Protein AF-A0A961QQL3-F1 (afdb_monomer_lite)

Structure (mmCIF, N/CA/C/O backbone):
data_AF-A0A961QQL3-F1
#
_entry.id   AF-A0A961QQL3-F1
#
loop_
_atom_site.group_PDB
_atom_site.id
_atom_site.type_symbol
_atom_site.label_atom_id
_atom_site.label_alt_id
_atom_site.label_comp_id
_atom_site.label_asym_id
_atom_site.label_entity_id
_atom_site.label_seq_id
_atom_site.pdbx_PDB_ins_code
_atom_site.Cartn_x
_atom_site.Cartn_y
_atom_site.Cartn_z
_atom_site.occupancy
_atom_site.B_iso_or_equiv
_atom_site.auth_seq_id
_atom_site.auth_comp_id
_atom_site.auth_asym_id
_atom_site.auth_atom_id
_atom_site.pdbx_PDB_model_num
ATOM 1 N N . ARG A 1 1 ? -22.870 -8.997 7.756 1.00 59.16 1 ARG A N 1
ATOM 2 C CA . ARG A 1 1 ? -21.864 -10.091 7.823 1.00 59.16 1 ARG A CA 1
ATOM 3 C C . ARG A 1 1 ? -21.378 -10.182 9.266 1.00 59.16 1 ARG A C 1
ATOM 5 O O . ARG A 1 1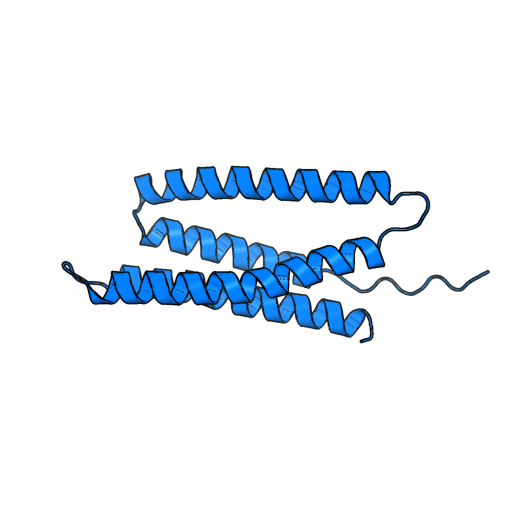 ? -21.271 -9.118 9.861 1.00 59.16 1 ARG A O 1
ATOM 12 N N . PRO A 1 2 ? -21.119 -11.378 9.823 1.00 73.50 2 PRO A N 1
ATOM 13 C CA . PRO A 1 2 ? -20.552 -11.495 11.169 1.00 73.50 2 PRO A CA 1
ATOM 14 C C . PRO A 1 2 ? -19.165 -10.829 11.230 1.00 73.50 2 PRO A C 1
ATOM 16 O O . PRO A 1 2 ? -18.442 -10.830 10.233 1.00 73.50 2 PRO A O 1
ATOM 19 N N . GLU A 1 3 ? -18.797 -10.251 12.375 1.00 69.56 3 GLU A N 1
ATOM 20 C CA . GLU A 1 3 ? -17.566 -9.455 12.554 1.00 69.56 3 GLU A CA 1
ATOM 21 C C . GLU A 1 3 ? -16.291 -10.239 12.219 1.00 69.56 3 GLU A C 1
ATOM 23 O O . GLU A 1 3 ? -15.406 -9.727 11.537 1.00 69.56 3 GLU A O 1
ATOM 28 N N . SER A 1 4 ? -16.235 -11.520 12.589 1.00 72.56 4 SER A N 1
ATOM 29 C CA . SER A 1 4 ? -15.134 -12.427 12.238 1.00 72.56 4 SER A CA 1
ATOM 30 C C . SER A 1 4 ? -14.940 -12.571 10.722 1.00 72.56 4 SER A C 1
ATOM 32 O O . SER A 1 4 ? -13.808 -12.625 10.238 1.00 72.56 4 SER A O 1
ATOM 34 N N . ALA A 1 5 ? -16.028 -12.552 9.944 1.00 77.19 5 ALA A N 1
ATOM 35 C CA . ALA A 1 5 ? -15.960 -12.578 8.485 1.00 77.19 5 ALA A CA 1
ATOM 36 C C . ALA A 1 5 ? -15.472 -11.243 7.896 1.00 77.19 5 ALA A C 1
ATOM 38 O O . ALA A 1 5 ? -14.854 -11.241 6.832 1.00 77.19 5 ALA A O 1
ATOM 39 N N . LEU A 1 6 ? -15.717 -10.114 8.571 1.00 77.56 6 LEU A N 1
ATOM 40 C CA . LEU A 1 6 ? -15.201 -8.805 8.156 1.00 77.56 6 LEU A CA 1
ATOM 41 C C . LEU A 1 6 ? -13.703 -8.664 8.454 1.00 77.56 6 LEU A C 1
ATOM 43 O O . LEU A 1 6 ? -12.975 -8.158 7.603 1.00 77.56 6 LEU A O 1
ATOM 47 N N . ILE A 1 7 ? -13.227 -9.187 9.589 1.00 76.19 7 ILE A N 1
ATOM 48 C CA . ILE A 1 7 ? -11.789 -9.276 9.901 1.00 76.19 7 ILE A CA 1
ATOM 49 C C . ILE A 1 7 ? -11.077 -10.156 8.864 1.00 76.19 7 ILE A C 1
ATOM 51 O O . ILE A 1 7 ? -10.058 -9.758 8.298 1.00 76.19 7 ILE A O 1
ATOM 55 N N . GLY A 1 8 ? -11.639 -11.331 8.556 1.00 79.81 8 GLY A N 1
ATOM 56 C CA . GLY A 1 8 ? -11.106 -12.216 7.518 1.00 79.81 8 GLY A CA 1
ATOM 57 C C . GLY A 1 8 ? -11.066 -11.551 6.139 1.00 79.81 8 GLY A C 1
ATOM 58 O O . GLY A 1 8 ? -10.073 -11.668 5.422 1.00 79.81 8 GLY A O 1
ATOM 59 N N . ALA A 1 9 ? -12.108 -10.792 5.788 1.00 83.12 9 ALA A N 1
ATOM 60 C CA . ALA A 1 9 ? -12.136 -10.020 4.552 1.00 83.12 9 ALA A CA 1
ATOM 61 C C . ALA A 1 9 ? -11.046 -8.940 4.528 1.00 83.12 9 ALA A C 1
ATOM 63 O O . ALA A 1 9 ? -10.304 -8.876 3.553 1.00 83.12 9 ALA A O 1
ATOM 64 N N . ALA A 1 10 ? -10.904 -8.136 5.588 1.00 81.75 10 ALA A N 1
ATOM 65 C CA . ALA A 1 10 ? -9.869 -7.103 5.678 1.00 81.75 10 ALA A CA 1
ATOM 66 C C . ALA A 1 10 ? -8.462 -7.696 5.502 1.00 81.75 10 ALA A C 1
ATOM 68 O O . ALA A 1 10 ? -7.658 -7.171 4.737 1.00 81.75 10 ALA A O 1
ATOM 69 N N . ARG A 1 11 ? -8.189 -8.861 6.104 1.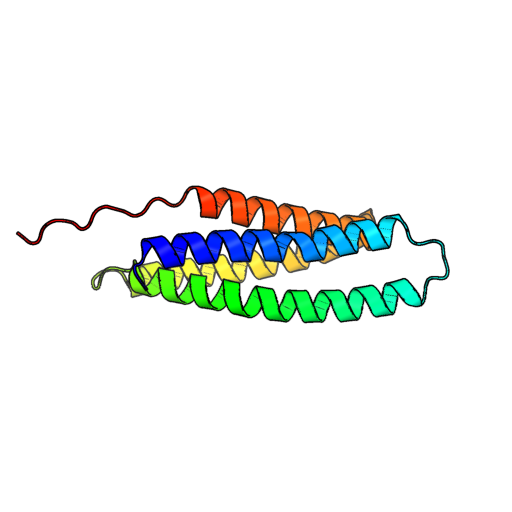00 81.25 11 ARG A N 1
ATOM 70 C CA . ARG A 1 11 ? -6.912 -9.567 5.920 1.00 81.25 11 ARG A CA 1
ATOM 71 C C . ARG A 1 11 ? -6.676 -9.984 4.468 1.00 81.25 11 ARG A C 1
ATOM 73 O O . ARG A 1 11 ? -5.580 -9.795 3.945 1.00 81.25 11 ARG A O 1
ATOM 80 N N . ASN A 1 12 ? -7.692 -10.544 3.815 1.00 86.75 12 ASN A N 1
ATOM 81 C CA . ASN A 1 12 ? -7.583 -10.984 2.425 1.00 86.75 12 ASN A CA 1
ATOM 82 C C . ASN A 1 12 ? -7.389 -9.795 1.472 1.00 86.75 12 ASN A C 1
ATOM 84 O O . ASN A 1 12 ? -6.564 -9.873 0.564 1.00 86.75 12 ASN A O 1
ATOM 88 N N . TRP A 1 13 ? -8.089 -8.681 1.705 1.00 88.88 13 TRP A N 1
ATOM 89 C CA . TRP A 1 13 ? -7.913 -7.448 0.935 1.00 88.88 13 TRP A CA 1
ATOM 90 C C . TRP A 1 13 ? -6.536 -6.821 1.149 1.00 88.88 13 TRP A C 1
ATOM 92 O O . TRP A 1 13 ? -5.926 -6.398 0.173 1.00 88.88 13 TRP A O 1
ATOM 102 N N . ALA A 1 14 ? -6.001 -6.828 2.372 1.00 85.69 14 ALA A N 1
ATOM 103 C CA . ALA A 1 14 ? -4.634 -6.385 2.639 1.00 85.69 14 ALA A CA 1
ATOM 104 C C . ALA A 1 14 ? -3.591 -7.260 1.916 1.00 85.69 14 ALA A C 1
ATOM 106 O O . ALA A 1 14 ? -2.638 -6.740 1.336 1.00 85.69 14 ALA A O 1
ATOM 107 N N . GLY A 1 15 ? -3.797 -8.582 1.890 1.00 87.62 15 GLY A N 1
ATOM 108 C CA . GLY A 1 15 ? -2.959 -9.509 1.124 1.00 87.62 15 GLY A CA 1
ATOM 109 C C . GLY A 1 15 ? -3.027 -9.264 -0.386 1.00 87.62 15 GLY A C 1
ATOM 110 O O . GLY A 1 15 ? -1.997 -9.236 -1.054 1.00 87.62 15 GLY A O 1
ATOM 111 N N . LEU A 1 16 ? -4.222 -9.014 -0.927 1.00 91.75 16 LEU A N 1
ATOM 112 C CA . LEU A 1 16 ? -4.398 -8.664 -2.338 1.00 91.75 16 LEU A CA 1
ATOM 113 C C . LEU A 1 16 ? -3.747 -7.312 -2.664 1.00 91.75 16 LEU A C 1
ATOM 115 O O . LEU A 1 16 ? -3.067 -7.183 -3.679 1.00 91.75 16 LEU A O 1
ATOM 119 N N . LEU A 1 17 ? -3.886 -6.326 -1.778 1.00 92.12 17 LEU A N 1
ATOM 120 C CA . LEU A 1 17 ? -3.281 -5.007 -1.928 1.00 92.12 17 LEU A CA 1
ATOM 121 C C . LEU A 1 17 ? -1.752 -5.076 -2.001 1.00 92.12 17 LEU A C 1
ATOM 123 O O . LEU A 1 17 ? -1.163 -4.324 -2.768 1.00 92.12 17 LEU A O 1
ATOM 127 N N . PHE A 1 18 ? -1.114 -5.989 -1.259 1.00 95.12 18 PHE A N 1
ATOM 128 C CA . PHE A 1 18 ? 0.333 -6.230 -1.321 1.00 95.12 18 PHE A CA 1
ATOM 129 C C . PHE A 1 18 ? 0.806 -6.685 -2.709 1.00 95.12 18 PHE A C 1
ATOM 131 O O . PHE A 1 18 ? 1.892 -6.297 -3.144 1.00 95.12 18 PHE A O 1
ATOM 138 N N . THR A 1 19 ? 0.003 -7.483 -3.419 1.00 95.75 19 THR A N 1
ATOM 139 C CA . THR A 1 19 ? 0.419 -8.061 -4.708 1.00 95.75 19 THR A CA 1
ATOM 140 C C . THR A 1 19 ? 0.714 -6.996 -5.760 1.00 95.75 19 THR A C 1
ATOM 142 O O . THR A 1 19 ? 1.591 -7.194 -6.595 1.00 95.75 19 THR A O 1
ATOM 145 N N . VAL A 1 20 ? 0.048 -5.840 -5.692 1.00 97.12 20 VAL A N 1
ATOM 146 C CA . VAL A 1 20 ? 0.197 -4.766 -6.678 1.00 97.12 20 VAL A CA 1
ATOM 147 C C . VAL A 1 20 ? 1.565 -4.072 -6.608 1.00 97.12 20 VAL A C 1
ATOM 149 O O . VAL A 1 20 ? 2.286 -4.135 -7.602 1.00 97.12 20 VAL A O 1
ATOM 152 N N . PRO A 1 21 ? 1.995 -3.448 -5.490 1.00 97.00 21 PRO A N 1
ATOM 153 C CA . PRO A 1 21 ? 3.324 -2.847 -5.406 1.00 97.00 21 PRO A CA 1
ATOM 154 C C . PRO A 1 21 ? 4.443 -3.886 -5.562 1.00 97.00 21 PRO A C 1
ATOM 156 O O . PRO A 1 21 ? 5.485 -3.558 -6.122 1.00 97.00 21 PRO A O 1
ATOM 159 N N . ALA A 1 22 ? 4.227 -5.141 -5.146 1.00 97.38 22 ALA A N 1
ATOM 160 C CA . ALA A 1 22 ? 5.184 -6.222 -5.384 1.00 97.38 22 ALA A CA 1
ATOM 161 C C . ALA A 1 22 ? 5.345 -6.526 -6.885 1.00 97.38 22 ALA A C 1
ATOM 163 O O . ALA A 1 22 ? 6.468 -6.581 -7.383 1.00 97.38 22 ALA A O 1
ATOM 164 N N . ALA A 1 23 ? 4.239 -6.659 -7.623 1.00 97.38 23 ALA A N 1
ATOM 165 C CA . ALA A 1 23 ? 4.266 -6.876 -9.068 1.00 97.38 23 ALA A CA 1
ATOM 166 C C . ALA A 1 23 ? 4.872 -5.682 -9.818 1.00 97.38 23 ALA A C 1
ATOM 168 O O . ALA A 1 23 ? 5.675 -5.880 -10.726 1.00 97.38 23 ALA A O 1
ATOM 169 N N . LEU A 1 24 ? 4.545 -4.449 -9.415 1.00 97.56 24 LEU A N 1
ATOM 170 C CA . LEU A 1 24 ? 5.133 -3.243 -10.002 1.00 97.56 24 LEU A CA 1
ATOM 171 C C . LEU A 1 24 ? 6.640 -3.144 -9.729 1.00 97.56 24 LEU A C 1
ATOM 173 O O . LEU A 1 24 ? 7.382 -2.748 -10.621 1.00 97.56 24 LEU A O 1
ATOM 177 N N . CYS A 1 25 ? 7.095 -3.539 -8.537 1.00 97.62 25 CYS A N 1
ATOM 178 C CA . CYS A 1 25 ? 8.518 -3.625 -8.204 1.00 97.62 25 CYS A CA 1
ATOM 179 C C . CYS A 1 25 ? 9.242 -4.646 -9.095 1.00 97.62 25 CYS A C 1
ATOM 181 O O . CYS A 1 25 ? 10.297 -4.359 -9.653 1.00 97.62 25 CYS A O 1
ATOM 183 N N . VAL A 1 26 ? 8.656 -5.830 -9.295 1.00 97.12 26 VAL A N 1
ATOM 184 C CA . VAL A 1 26 ? 9.220 -6.832 -10.212 1.00 97.12 26 VAL A CA 1
ATOM 185 C C . VAL A 1 26 ? 9.243 -6.304 -11.648 1.00 97.12 26 VAL A C 1
ATOM 187 O O . VAL A 1 26 ? 10.262 -6.421 -12.323 1.00 97.12 26 VAL A O 1
ATOM 190 N N . ALA A 1 27 ? 8.162 -5.669 -12.108 1.00 95.62 27 ALA A N 1
ATOM 191 C CA . ALA A 1 27 ? 8.104 -5.068 -13.437 1.00 95.62 27 ALA A CA 1
ATOM 192 C C . ALA A 1 27 ? 9.183 -3.991 -13.631 1.00 95.62 27 ALA A C 1
ATOM 194 O O . ALA A 1 27 ? 9.819 -3.960 -14.682 1.00 95.62 27 ALA A O 1
ATOM 195 N N . SER A 1 28 ? 9.437 -3.150 -12.622 1.00 95.31 28 SER A N 1
ATOM 196 C CA . SER A 1 28 ? 10.484 -2.128 -12.697 1.00 95.31 28 SER A CA 1
ATOM 197 C C . SER A 1 28 ? 11.895 -2.719 -12.670 1.00 95.31 28 SER A C 1
ATOM 199 O O . SER A 1 28 ? 12.774 -2.197 -13.345 1.00 95.31 28 SER A O 1
ATOM 201 N N . LEU A 1 29 ? 12.124 -3.820 -11.946 1.00 94.94 29 LEU A N 1
ATOM 202 C CA . LEU A 1 29 ? 13.412 -4.528 -11.934 1.00 94.94 29 LEU A CA 1
ATOM 203 C C . LEU A 1 29 ? 13.729 -5.225 -13.263 1.00 94.94 29 LEU A C 1
ATOM 205 O O . LEU A 1 29 ? 14.894 -5.335 -13.631 1.00 94.94 29 LEU A O 1
ATOM 209 N N . LEU A 1 30 ? 12.708 -5.704 -13.974 1.00 93.50 30 LEU A N 1
ATOM 210 C CA . LEU A 1 30 ? 12.856 -6.436 -15.237 1.00 93.50 30 LEU A CA 1
ATOM 211 C C . LEU A 1 30 ? 12.818 -5.530 -16.475 1.00 93.50 30 LEU A C 1
ATOM 213 O O . LEU A 1 30 ? 12.795 -6.028 -17.599 1.00 93.50 30 LEU A O 1
ATOM 217 N N . SER A 1 31 ? 12.777 -4.213 -16.286 1.00 90.81 31 SER A N 1
ATOM 218 C CA . SER A 1 31 ? 12.556 -3.255 -17.360 1.00 90.81 31 SER A CA 1
ATOM 219 C C . SER A 1 31 ? 13.863 -2.748 -17.984 1.00 90.81 31 SER A C 1
ATOM 221 O O . SER A 1 31 ? 14.548 -1.947 -17.348 1.00 90.81 31 SER A O 1
ATOM 223 N N . PRO A 1 32 ? 14.201 -3.123 -19.236 1.00 83.06 32 PRO A N 1
ATOM 224 C CA . PRO A 1 32 ? 15.319 -2.515 -19.955 1.00 83.06 32 PRO A CA 1
ATOM 225 C C . PRO A 1 32 ? 14.964 -1.096 -20.422 1.00 83.06 32 PRO A C 1
ATOM 227 O O . PRO A 1 32 ? 13.841 -0.848 -20.856 1.00 83.06 32 PRO A O 1
ATOM 230 N N . GLU A 1 33 ? 15.909 -0.158 -20.368 1.00 81.31 33 GLU A N 1
ATOM 231 C CA . GLU A 1 33 ? 15.679 1.193 -20.892 1.00 81.31 33 GLU A CA 1
ATOM 232 C C . GLU A 1 33 ? 15.853 1.257 -22.423 1.00 81.31 33 GLU A C 1
ATOM 234 O O . GLU A 1 33 ? 16.804 0.668 -22.945 1.00 81.31 33 GLU A O 1
ATOM 239 N N . PRO A 1 34 ? 14.999 2.009 -23.155 1.00 79.38 34 PRO A N 1
ATOM 240 C CA . PRO A 1 34 ? 13.777 2.699 -22.710 1.00 79.38 34 PRO A CA 1
ATOM 241 C C . PRO A 1 34 ? 12.536 1.778 -22.658 1.00 79.38 34 PRO A C 1
ATOM 243 O O . PRO A 1 34 ? 12.321 0.957 -23.548 1.00 79.38 34 PRO A O 1
ATOM 246 N N . ALA A 1 35 ? 11.655 1.980 -21.664 1.00 86.31 35 ALA A N 1
ATOM 247 C CA . ALA A 1 35 ? 10.482 1.122 -21.421 1.00 86.31 35 ALA A CA 1
ATOM 248 C C . ALA A 1 35 ? 9.130 1.868 -21.349 1.00 86.31 35 ALA A C 1
ATOM 250 O O . ALA A 1 35 ? 8.561 2.033 -20.268 1.00 86.31 35 ALA A O 1
ATOM 251 N N . PRO A 1 36 ? 8.529 2.253 -22.491 1.00 89.50 36 PRO A N 1
ATOM 252 C CA . PRO A 1 36 ? 7.184 2.843 -22.516 1.00 89.50 36 PRO A CA 1
ATOM 253 C C . PRO A 1 36 ? 6.102 1.935 -21.905 1.00 89.50 36 PRO A C 1
ATOM 255 O O . PRO A 1 36 ? 5.153 2.406 -21.277 1.00 89.50 36 PRO A O 1
ATOM 258 N N . TRP A 1 37 ? 6.261 0.616 -22.053 1.00 92.44 37 TRP A N 1
ATOM 259 C CA . TRP A 1 37 ? 5.353 -0.378 -21.478 1.00 92.44 37 TRP A CA 1
ATOM 260 C C . TRP A 1 37 ? 5.348 -0.340 -19.943 1.00 92.44 37 TRP A C 1
ATOM 262 O O . TRP A 1 37 ? 4.303 -0.585 -19.333 1.00 92.44 37 TRP A O 1
ATOM 272 N N . LEU A 1 38 ? 6.477 0.013 -19.311 1.00 94.44 38 LEU A N 1
ATOM 273 C CA . LEU A 1 38 ? 6.573 0.131 -17.859 1.00 94.44 38 LEU A CA 1
ATOM 274 C C . LEU A 1 38 ? 5.691 1.280 -17.371 1.00 94.44 38 LEU A C 1
ATOM 276 O O . LEU A 1 38 ? 4.943 1.101 -16.417 1.00 94.44 38 LEU A O 1
ATOM 280 N N . THR A 1 39 ? 5.696 2.429 -18.051 1.00 93.75 39 THR A N 1
ATOM 281 C CA . THR A 1 39 ? 4.831 3.566 -17.698 1.00 93.75 39 THR A CA 1
ATOM 282 C C . THR A 1 39 ? 3.354 3.181 -17.726 1.00 93.75 39 THR A C 1
ATOM 284 O O . THR A 1 39 ? 2.635 3.441 -16.762 1.00 93.75 39 THR A O 1
ATOM 287 N N . VAL A 1 40 ? 2.900 2.513 -18.792 1.00 95.44 40 VAL A N 1
ATOM 288 C CA . VAL A 1 40 ? 1.510 2.037 -18.898 1.00 95.44 40 VAL A CA 1
ATOM 289 C C . VAL A 1 40 ? 1.189 1.045 -17.776 1.00 95.44 40 VAL A C 1
ATOM 291 O O . VAL A 1 40 ? 0.135 1.141 -17.147 1.00 95.44 40 VAL A O 1
ATOM 294 N N . THR A 1 41 ? 2.123 0.141 -17.475 1.00 96.06 41 THR A N 1
ATOM 295 C CA . THR A 1 41 ? 1.990 -0.850 -16.398 1.00 96.06 41 THR A CA 1
ATOM 296 C C . THR A 1 41 ? 1.876 -0.187 -15.026 1.00 96.06 41 THR A C 1
ATOM 298 O O . THR A 1 41 ? 1.006 -0.559 -14.242 1.00 96.06 41 THR A O 1
ATOM 301 N N . LEU A 1 42 ? 2.697 0.829 -14.742 1.00 96.31 42 LEU A N 1
ATOM 302 C CA . LEU A 1 42 ? 2.647 1.592 -13.494 1.00 96.31 42 LEU A CA 1
ATOM 303 C C . LEU A 1 42 ? 1.310 2.313 -13.341 1.00 96.31 42 LEU A C 1
ATOM 305 O O . LEU A 1 42 ? 0.687 2.209 -12.291 1.00 96.31 42 LEU A O 1
ATOM 309 N N . VAL A 1 43 ? 0.838 3.004 -14.382 1.00 97.25 43 VAL A N 1
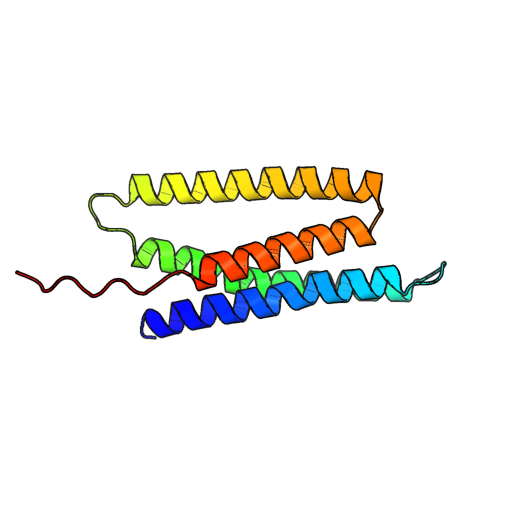ATOM 310 C CA . VAL A 1 43 ? -0.448 3.716 -14.337 1.00 97.25 43 VAL A CA 1
ATOM 311 C C . VAL A 1 43 ? -1.596 2.741 -14.083 1.00 97.25 43 VAL A C 1
ATOM 313 O O . VAL A 1 43 ? -2.382 2.950 -13.158 1.00 97.25 43 VAL A O 1
ATOM 316 N N . ALA A 1 44 ? -1.673 1.650 -14.848 1.00 97.62 44 ALA A N 1
ATOM 317 C CA . ALA A 1 44 ? -2.706 0.634 -14.664 1.00 97.62 44 ALA A CA 1
ATOM 318 C C . ALA A 1 44 ? -2.636 -0.001 -13.265 1.00 97.62 44 ALA A C 1
ATOM 320 O O . ALA A 1 44 ? -3.653 -0.122 -12.582 1.00 97.62 44 ALA A O 1
ATOM 321 N N . GLY A 1 45 ? -1.433 -0.345 -12.802 1.00 97.25 45 GLY A N 1
ATOM 322 C CA . GLY A 1 45 ? -1.217 -0.901 -11.472 1.00 97.25 45 GLY A CA 1
ATOM 323 C C . GLY A 1 45 ? -1.616 0.062 -10.358 1.00 97.25 45 GLY A C 1
ATOM 324 O O . GLY A 1 45 ? -2.267 -0.357 -9.409 1.00 97.25 45 GLY A O 1
ATOM 325 N N . LEU A 1 46 ? -1.313 1.356 -10.474 1.00 96.56 46 LEU A N 1
ATOM 326 C CA . LEU A 1 46 ? -1.707 2.360 -9.481 1.00 96.56 46 LEU A CA 1
ATOM 327 C C . LEU A 1 46 ? -3.226 2.576 -9.435 1.00 96.56 46 LEU A C 1
ATOM 329 O O . LEU A 1 46 ? -3.775 2.766 -8.349 1.00 96.56 46 LEU A O 1
ATOM 333 N N . LEU A 1 47 ? -3.926 2.484 -10.570 1.00 97.88 47 LEU A N 1
ATOM 334 C CA . LEU A 1 47 ? -5.394 2.512 -10.598 1.00 97.88 47 LEU A CA 1
ATOM 335 C C . LEU A 1 47 ? -5.990 1.300 -9.871 1.00 97.88 47 LEU A C 1
ATOM 337 O O . LEU A 1 47 ? -6.883 1.455 -9.036 1.00 97.88 47 LEU A O 1
ATOM 341 N N . VAL A 1 48 ? -5.456 0.102 -10.131 1.00 97.38 48 VAL A N 1
ATOM 342 C CA . VAL A 1 48 ? -5.856 -1.124 -9.422 1.00 97.38 48 VAL A CA 1
ATOM 343 C C . VAL A 1 48 ? -5.547 -1.004 -7.930 1.00 97.38 48 VAL A C 1
ATOM 345 O O . VAL A 1 48 ? -6.415 -1.277 -7.103 1.00 97.38 48 VAL A O 1
ATOM 348 N N . PHE A 1 49 ? -4.351 -0.534 -7.571 1.00 95.81 49 PHE A N 1
ATOM 349 C CA . PHE A 1 49 ? -3.966 -0.274 -6.186 1.00 95.81 49 PHE A CA 1
ATOM 350 C C . PHE A 1 49 ? -4.965 0.659 -5.500 1.00 95.81 49 PHE A C 1
ATOM 352 O O . PHE A 1 49 ? -5.422 0.350 -4.404 1.00 95.81 49 PHE A O 1
ATOM 359 N N . GLY A 1 50 ? -5.354 1.758 -6.152 1.00 95.12 50 GLY A N 1
ATOM 360 C CA . GLY A 1 50 ? -6.341 2.702 -5.631 1.00 95.12 50 GLY A CA 1
ATOM 361 C C . GLY A 1 50 ? -7.693 2.048 -5.338 1.00 95.12 50 GLY A C 1
ATOM 362 O O . GLY A 1 50 ? -8.251 2.252 -4.259 1.00 95.12 50 GLY A O 1
ATOM 363 N N . ALA A 1 51 ? -8.192 1.205 -6.247 1.00 95.00 51 ALA A N 1
ATOM 364 C CA . ALA A 1 51 ? -9.446 0.477 -6.054 1.00 95.00 51 ALA A CA 1
ATOM 365 C C . ALA A 1 51 ? -9.372 -0.509 -4.873 1.00 95.00 51 ALA A C 1
ATOM 367 O O . ALA A 1 51 ? -10.251 -0.515 -4.009 1.00 95.00 51 ALA A O 1
ATOM 368 N N . LEU A 1 52 ? -8.302 -1.305 -4.794 1.00 94.12 52 LEU A N 1
ATOM 369 C CA . LEU A 1 52 ? -8.080 -2.245 -3.690 1.00 94.12 52 LEU A CA 1
ATOM 370 C C . LEU A 1 52 ? -7.919 -1.520 -2.347 1.00 94.12 52 LEU A C 1
ATOM 372 O O . LEU A 1 52 ? -8.489 -1.930 -1.333 1.00 94.12 52 LEU A O 1
ATOM 376 N N . PHE A 1 53 ? -7.164 -0.421 -2.343 1.00 92.12 53 PHE A N 1
ATOM 377 C CA . PHE A 1 53 ? -6.913 0.395 -1.162 1.00 92.12 53 PHE A CA 1
ATOM 378 C C . PHE A 1 53 ? -8.204 1.016 -0.629 1.00 92.12 53 PHE A C 1
ATOM 380 O O . PHE A 1 53 ? -8.420 1.009 0.582 1.00 92.12 53 PHE A O 1
ATOM 387 N N . ALA A 1 54 ? -9.089 1.495 -1.509 1.00 92.06 54 ALA A N 1
ATOM 388 C CA . ALA A 1 54 ? -10.377 2.059 -1.113 1.00 92.06 54 ALA A CA 1
ATOM 389 C C . ALA A 1 54 ? -11.232 1.041 -0.341 1.00 92.06 54 ALA A C 1
ATOM 391 O O . ALA A 1 54 ? -11.760 1.361 0.726 1.00 92.06 54 ALA A O 1
ATOM 392 N N . VAL A 1 55 ? -11.304 -0.204 -0.827 1.00 91.00 55 VAL A N 1
ATOM 393 C CA . VAL A 1 55 ? -12.035 -1.285 -0.146 1.00 91.00 55 VAL A CA 1
ATOM 394 C C . VAL A 1 55 ? -11.400 -1.608 1.209 1.00 91.00 55 VAL A C 1
ATOM 396 O O . VAL A 1 55 ? -12.101 -1.655 2.221 1.00 91.00 55 VAL A O 1
ATOM 399 N N . ASN A 1 56 ? -10.075 -1.784 1.257 1.00 89.50 56 ASN A N 1
ATOM 400 C CA . ASN A 1 56 ? -9.372 -2.098 2.503 1.00 89.50 56 ASN A CA 1
ATOM 401 C C . ASN A 1 56 ? -9.494 -0.970 3.547 1.00 89.50 56 ASN A C 1
ATOM 403 O O . ASN A 1 56 ? -9.722 -1.234 4.727 1.00 89.50 56 ASN A O 1
ATOM 407 N N . SER A 1 57 ? -9.394 0.290 3.117 1.00 86.75 57 SER A N 1
ATOM 408 C CA . SER A 1 57 ? -9.532 1.456 3.994 1.00 86.75 57 SER A CA 1
ATOM 409 C C . SER A 1 57 ? -10.940 1.559 4.578 1.00 86.75 57 SER A C 1
ATOM 411 O O . SER A 1 57 ? -11.074 1.803 5.776 1.00 86.75 57 SER A O 1
ATOM 413 N N . ALA A 1 58 ? -11.982 1.335 3.769 1.00 88.06 58 ALA A N 1
ATOM 414 C CA . ALA A 1 58 ? -13.366 1.383 4.237 1.00 88.06 58 ALA A CA 1
ATOM 415 C C . ALA A 1 58 ? -13.652 0.305 5.297 1.00 88.06 58 ALA A C 1
ATOM 417 O O . ALA A 1 58 ? -14.303 0.583 6.305 1.00 88.06 58 ALA A O 1
ATOM 418 N N . LEU A 1 59 ? -13.110 -0.906 5.111 1.00 85.19 59 LEU A N 1
ATOM 419 C CA . LEU A 1 59 ? -13.218 -1.989 6.093 1.00 85.19 59 LEU A CA 1
ATOM 420 C C . LEU A 1 59 ? -12.541 -1.631 7.421 1.00 85.19 59 LEU A C 1
ATOM 422 O O . LEU A 1 59 ? -13.136 -1.842 8.475 1.00 85.19 59 LEU A O 1
ATOM 426 N N . HIS A 1 60 ? -11.333 -1.062 7.388 1.00 81.44 60 HIS A N 1
ATOM 427 C CA . HIS A 1 60 ? -10.635 -0.640 8.606 1.00 81.44 60 HIS A CA 1
ATOM 428 C C . HIS A 1 60 ? -11.412 0.431 9.376 1.00 81.44 60 HIS A C 1
ATOM 430 O O . HIS A 1 60 ? -11.590 0.298 10.585 1.00 81.44 60 HIS A O 1
ATOM 436 N N . SER A 1 61 ? -11.910 1.465 8.692 1.00 82.19 61 SER A N 1
ATOM 437 C CA . SER A 1 61 ? -12.705 2.517 9.336 1.00 82.19 61 SER A CA 1
ATOM 438 C C . SER A 1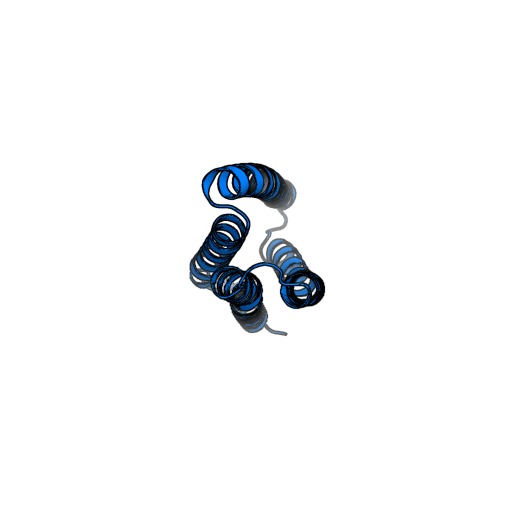 61 ? -13.991 1.964 9.960 1.00 82.19 61 SER A C 1
ATOM 440 O O . SER A 1 61 ? -14.339 2.348 11.074 1.00 82.19 61 SER A O 1
ATOM 442 N N . TYR A 1 62 ? -14.662 1.021 9.287 1.00 83.81 62 TYR A N 1
ATOM 443 C CA . TYR A 1 62 ? -15.835 0.339 9.840 1.00 83.81 62 TYR A CA 1
ATOM 444 C C . TYR A 1 62 ? -15.495 -0.466 11.102 1.00 83.81 62 TYR A C 1
ATOM 446 O O . TYR A 1 62 ? -16.189 -0.353 12.110 1.00 83.81 62 TYR A O 1
ATOM 454 N N . LEU A 1 63 ? -14.420 -1.262 11.067 1.00 77.06 63 LEU A N 1
ATOM 455 C CA . LEU A 1 63 ? -14.023 -2.119 12.189 1.00 77.06 63 LEU A CA 1
ATOM 456 C C . LEU A 1 63 ? -13.671 -1.312 13.444 1.00 77.06 63 LEU A C 1
ATOM 458 O O . LEU A 1 63 ? -13.986 -1.741 14.547 1.00 77.06 63 LEU A O 1
ATOM 462 N N . ILE A 1 64 ? -13.074 -0.130 13.295 1.00 75.94 64 ILE A N 1
ATOM 463 C CA . ILE A 1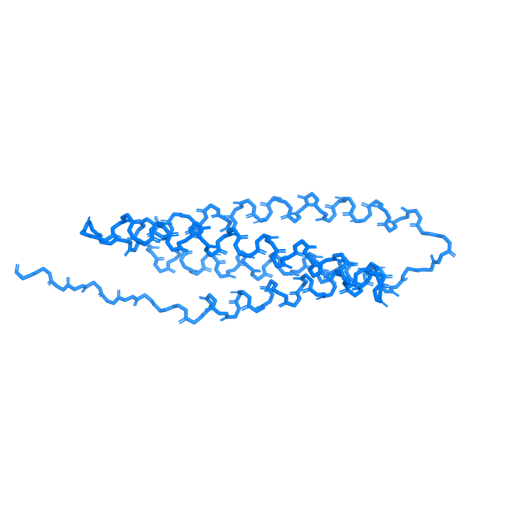 64 ? -12.756 0.743 14.435 1.00 75.94 64 ILE A CA 1
ATOM 464 C C . ILE A 1 64 ? -14.025 1.203 15.148 1.00 75.94 64 ILE A C 1
ATOM 466 O O . ILE A 1 64 ? -14.093 1.120 16.370 1.00 75.94 64 ILE A O 1
ATOM 470 N N . LEU A 1 65 ? -15.039 1.632 14.392 1.00 76.00 65 LEU A N 1
ATOM 471 C CA . LEU A 1 65 ? -16.324 2.028 14.969 1.00 76.00 65 LEU A CA 1
ATOM 472 C C . LEU A 1 65 ? -17.041 0.838 15.616 1.00 76.00 65 LEU A C 1
ATOM 474 O O . LEU A 1 65 ? -17.603 0.981 16.698 1.00 76.00 65 LEU A O 1
ATOM 478 N N . ALA A 1 66 ? -16.981 -0.339 14.988 1.00 74.31 66 ALA A N 1
ATOM 479 C CA . ALA A 1 66 ? -17.575 -1.558 15.530 1.00 74.31 66 ALA A CA 1
ATOM 480 C C . ALA A 1 66 ? -16.909 -2.021 16.843 1.00 74.31 66 ALA A C 1
ATOM 482 O O . ALA A 1 66 ? -17.593 -2.557 17.710 1.00 74.31 66 ALA A O 1
ATOM 483 N N . PHE A 1 67 ? -15.599 -1.800 17.016 1.00 68.94 67 PHE A N 1
ATOM 484 C CA . PHE A 1 67 ? -14.864 -2.208 18.223 1.00 68.94 67 PHE A CA 1
ATOM 485 C C . PHE A 1 67 ? -14.771 -1.135 19.315 1.00 68.94 67 PHE A C 1
ATOM 487 O O . PHE A 1 67 ? -14.430 -1.458 20.456 1.00 68.94 67 PHE A O 1
ATOM 494 N N . SER A 1 68 ? -15.072 0.125 19.005 1.00 71.00 68 SER A N 1
ATOM 495 C CA . SER A 1 68 ? -15.069 1.203 19.997 1.00 71.00 68 SER A CA 1
ATOM 496 C C . SER A 1 68 ? -16.248 1.081 20.975 1.00 71.00 68 SER A C 1
ATOM 498 O O . SER A 1 68 ? -17.396 0.918 20.567 1.00 71.00 68 SER A O 1
ATOM 500 N N . ARG A 1 69 ? -15.977 1.169 22.287 1.00 63.06 69 ARG A N 1
ATOM 501 C CA . ARG A 1 69 ? -17.021 1.194 23.336 1.00 63.06 69 ARG A CA 1
ATOM 502 C C . ARG A 1 69 ? -17.490 2.627 23.577 1.00 63.06 69 ARG A C 1
ATOM 504 O O . ARG A 1 69 ? -16.666 3.539 23.577 1.00 63.06 69 ARG A O 1
ATOM 511 N N . SER A 1 70 ? -18.782 2.812 23.853 1.00 60.69 70 SER A N 1
ATOM 512 C CA . SER A 1 70 ? -19.454 4.122 23.972 1.00 60.69 70 SER A CA 1
ATOM 513 C C . SER A 1 70 ? -18.744 5.143 24.876 1.00 60.69 70 SER A C 1
ATOM 515 O O . SER A 1 70 ? -18.754 6.329 24.568 1.00 60.69 70 SER A O 1
ATOM 517 N N . GLU A 1 71 ? -18.070 4.703 25.941 1.00 65.00 71 GLU A N 1
ATOM 518 C CA . GLU A 1 71 ? -17.361 5.580 26.891 1.00 65.00 71 GLU A CA 1
ATOM 519 C C . GLU A 1 71 ? -15.958 6.028 26.439 1.00 65.00 71 GLU A C 1
ATOM 521 O O . GLU A 1 71 ? -15.387 6.930 27.048 1.00 65.00 71 GLU A O 1
ATOM 526 N N . ARG A 1 72 ? -15.380 5.434 25.382 1.00 68.44 72 ARG A N 1
ATOM 527 C CA . ARG A 1 72 ? -14.014 5.738 24.892 1.00 68.44 72 ARG A CA 1
ATOM 528 C C . ARG A 1 72 ? -13.913 6.099 23.408 1.00 68.44 72 ARG A C 1
ATOM 530 O O . ARG A 1 72 ? -12.812 6.339 22.919 1.00 68.44 72 ARG A O 1
ATOM 537 N N . VAL A 1 73 ? -15.044 6.242 22.715 1.00 72.81 73 VAL A N 1
ATOM 538 C CA . VAL A 1 73 ? -15.095 6.494 21.262 1.00 72.81 73 VAL A CA 1
ATOM 539 C C . VAL A 1 73 ? -14.224 7.678 20.826 1.00 72.81 73 VAL A C 1
ATOM 541 O O . VAL A 1 73 ? -13.484 7.569 19.854 1.00 72.81 73 VAL A O 1
ATOM 544 N N . THR A 1 74 ? -14.263 8.808 21.537 1.00 80.31 74 THR A N 1
ATOM 545 C CA . THR A 1 74 ? -13.493 10.010 21.163 1.00 80.31 74 THR A CA 1
ATOM 546 C C . THR A 1 74 ? -11.982 9.787 21.229 1.00 80.31 74 THR A C 1
ATOM 548 O O . THR A 1 74 ? -11.250 10.259 20.358 1.00 80.31 74 THR A O 1
ATOM 551 N N . MET A 1 75 ? -11.513 9.035 22.226 1.00 82.25 75 MET A N 1
ATOM 552 C CA . MET A 1 75 ? -10.101 8.699 22.396 1.00 82.25 75 MET A CA 1
ATOM 553 C C . MET A 1 75 ? -9.641 7.687 21.339 1.00 82.25 75 MET A C 1
ATOM 555 O O . MET A 1 75 ? -8.609 7.901 20.702 1.00 82.25 75 MET A O 1
ATOM 559 N N . ASP A 1 76 ? -10.428 6.636 21.100 1.00 81.38 76 ASP A N 1
ATOM 560 C CA . ASP A 1 76 ? -10.118 5.585 20.122 1.00 81.38 76 ASP A CA 1
ATOM 561 C C . ASP A 1 76 ? -10.050 6.151 18.692 1.00 81.38 76 ASP A C 1
ATOM 563 O O . ASP A 1 76 ? -9.117 5.870 17.933 1.00 81.38 76 ASP A O 1
ATOM 567 N N . VAL A 1 77 ? -10.994 7.030 18.340 1.00 80.44 77 VAL A N 1
ATOM 568 C CA . VAL A 1 77 ? -11.006 7.743 17.055 1.00 80.44 77 VAL A CA 1
ATOM 569 C C . VAL A 1 77 ? -9.812 8.696 16.943 1.00 80.44 77 VAL A C 1
ATOM 571 O O . VAL A 1 77 ? -9.164 8.745 15.895 1.00 80.44 77 VAL A O 1
ATOM 574 N N . GLY A 1 78 ? -9.469 9.414 18.018 1.00 86.44 78 GLY A N 1
ATOM 575 C CA . GLY A 1 78 ? -8.290 10.283 18.061 1.00 86.44 78 GLY A CA 1
ATOM 576 C C . GLY A 1 78 ? -6.989 9.526 17.778 1.00 86.44 78 GLY A C 1
ATOM 577 O O . GLY A 1 78 ? -6.209 9.939 16.915 1.00 86.44 78 GLY A O 1
ATOM 578 N N . PHE A 1 79 ? -6.777 8.379 18.432 1.00 86.62 79 PHE A N 1
ATOM 579 C CA . PHE A 1 79 ? -5.620 7.516 18.172 1.00 86.62 79 PHE A CA 1
ATOM 580 C C . PHE A 1 79 ? -5.580 7.002 16.733 1.00 86.62 79 PHE A C 1
ATOM 582 O O . PHE A 1 79 ? -4.512 7.007 16.117 1.00 86.62 79 PHE A O 1
ATOM 589 N N . TYR A 1 80 ? -6.725 6.620 16.164 1.00 85.75 80 TYR A N 1
ATOM 590 C CA . TYR A 1 80 ? -6.794 6.197 14.767 1.00 85.75 80 TYR A CA 1
ATOM 591 C C . TYR A 1 80 ? -6.360 7.299 13.793 1.00 85.75 80 TYR A C 1
ATOM 593 O O . TYR A 1 80 ? -5.543 7.044 12.905 1.00 85.75 80 TYR A O 1
ATOM 601 N N . TYR A 1 81 ? -6.861 8.526 13.954 1.00 88.56 81 TYR A N 1
ATOM 602 C CA . TYR A 1 81 ? -6.479 9.635 13.077 1.00 88.56 81 TYR A CA 1
ATOM 603 C C . TYR A 1 81 ? -5.002 10.010 13.229 1.00 88.56 81 TYR A C 1
ATOM 605 O O . TYR A 1 81 ? -4.338 10.241 12.217 1.00 88.56 81 TYR A O 1
ATOM 613 N N . MET A 1 82 ? -4.460 10.007 14.454 1.00 94.06 82 MET A N 1
ATOM 614 C CA . MET A 1 82 ? -3.025 10.218 14.685 1.00 94.06 82 MET A CA 1
ATOM 615 C C . MET A 1 82 ? -2.181 9.141 13.993 1.00 94.06 82 MET A C 1
ATOM 617 O O . MET A 1 82 ? -1.218 9.466 13.298 1.00 94.06 82 MET A O 1
ATOM 621 N N . ALA A 1 83 ? -2.572 7.869 14.108 1.00 90.75 83 ALA A N 1
ATOM 622 C CA . ALA A 1 83 ? -1.902 6.768 13.422 1.00 90.75 83 ALA A CA 1
ATOM 623 C C . ALA A 1 83 ? -1.999 6.893 11.889 1.00 90.75 83 ALA A C 1
ATOM 625 O O . ALA A 1 83 ? -1.015 6.657 11.188 1.00 90.75 83 ALA A O 1
ATOM 626 N N . ASN A 1 84 ? -3.151 7.313 11.353 1.00 90.19 84 ASN A N 1
ATOM 627 C CA . ASN A 1 84 ? -3.340 7.537 9.917 1.00 90.19 84 ASN A CA 1
ATOM 628 C C . ASN A 1 84 ? -2.444 8.668 9.389 1.00 90.19 84 ASN A C 1
ATOM 630 O O . ASN A 1 84 ? -1.758 8.495 8.379 1.00 90.19 84 ASN A O 1
ATOM 634 N N . ALA A 1 85 ? -2.416 9.804 10.089 1.00 94.31 85 ALA A N 1
ATOM 635 C CA . ALA A 1 85 ? -1.568 10.938 9.745 1.00 94.31 85 ALA A CA 1
ATOM 636 C C . ALA A 1 85 ? -0.079 10.568 9.822 1.00 94.31 85 ALA A C 1
ATOM 638 O O . ALA A 1 85 ? 0.674 10.851 8.889 1.00 94.31 85 ALA A O 1
ATOM 639 N N . GLY A 1 86 ? 0.327 9.861 10.882 1.00 96.38 86 GLY A N 1
ATOM 640 C CA . GLY A 1 86 ? 1.688 9.351 11.040 1.00 96.38 86 GLY A CA 1
ATOM 641 C C . GLY A 1 86 ? 2.092 8.411 9.904 1.00 96.38 86 GLY A C 1
ATOM 642 O O . GLY A 1 86 ? 3.150 8.588 9.305 1.00 96.38 86 GLY A O 1
ATOM 643 N N . GLY A 1 87 ? 1.221 7.468 9.534 1.00 94.12 87 GLY A N 1
ATOM 644 C CA . GLY A 1 87 ? 1.452 6.563 8.408 1.00 94.12 87 GLY A CA 1
ATOM 645 C C . GLY A 1 87 ? 1.621 7.295 7.075 1.00 94.12 87 GLY A C 1
ATOM 646 O O . GLY A 1 87 ? 2.537 6.979 6.317 1.00 94.12 87 GLY A O 1
ATOM 647 N N . ARG A 1 88 ? 0.794 8.315 6.802 1.00 95.38 88 ARG A N 1
ATOM 648 C CA . ARG A 1 88 ? 0.911 9.150 5.592 1.00 95.38 88 ARG A CA 1
ATOM 649 C C . ARG A 1 88 ? 2.221 9.930 5.553 1.00 95.38 88 ARG A C 1
ATOM 651 O O . ARG A 1 88 ? 2.862 9.976 4.503 1.00 95.38 88 ARG A O 1
ATOM 658 N N . LEU A 1 89 ? 2.628 10.513 6.679 1.00 97.31 89 LEU A N 1
ATOM 659 C CA . LEU A 1 89 ? 3.885 11.251 6.784 1.00 97.31 89 LEU A CA 1
ATOM 660 C C . LEU A 1 89 ? 5.085 10.329 6.546 1.00 97.31 89 LEU A C 1
ATOM 662 O O . LEU A 1 89 ? 5.902 10.601 5.668 1.00 97.31 89 LEU A O 1
ATOM 666 N N . ILE A 1 90 ? 5.157 9.214 7.280 1.00 97.12 90 ILE A N 1
ATOM 667 C CA . ILE A 1 90 ? 6.243 8.233 7.162 1.00 97.12 90 ILE A CA 1
ATOM 668 C C . ILE A 1 90 ? 6.299 7.667 5.742 1.00 97.12 90 ILE A C 1
ATOM 670 O O . ILE A 1 90 ? 7.371 7.637 5.148 1.00 97.12 90 ILE A O 1
ATOM 674 N N . GLY A 1 91 ? 5.159 7.272 5.169 1.00 95.81 91 GLY A N 1
ATOM 675 C CA . GLY A 1 91 ? 5.100 6.732 3.811 1.00 95.81 91 GLY A CA 1
ATOM 676 C C . GLY A 1 91 ? 5.569 7.733 2.755 1.00 95.81 91 GLY A C 1
ATOM 677 O O . GLY A 1 91 ? 6.356 7.377 1.881 1.00 95.81 91 GLY A O 1
ATOM 678 N N . THR A 1 92 ? 5.157 9.000 2.864 1.00 96.38 92 THR A N 1
ATOM 679 C CA . THR A 1 92 ? 5.583 10.059 1.933 1.00 96.38 92 THR A CA 1
ATOM 680 C C . THR A 1 92 ? 7.092 10.287 2.019 1.00 96.38 92 THR A C 1
ATOM 682 O O . THR A 1 92 ? 7.777 10.251 0.997 1.00 96.38 92 THR A O 1
ATOM 685 N N . LEU A 1 93 ? 7.633 10.439 3.231 1.00 97.69 93 LEU A N 1
ATOM 686 C CA . LEU A 1 93 ? 9.067 10.647 3.444 1.00 97.69 93 LEU A CA 1
ATOM 687 C C . LEU A 1 93 ? 9.898 9.448 2.975 1.00 97.69 93 LEU A C 1
ATOM 689 O O . LEU A 1 93 ? 10.864 9.623 2.232 1.00 97.69 93 LEU A O 1
ATOM 693 N N . LEU A 1 94 ? 9.506 8.228 3.359 1.00 97.38 94 LEU A N 1
ATOM 694 C CA . LEU A 1 94 ? 10.205 7.010 2.953 1.00 97.38 94 LEU A CA 1
ATOM 695 C C . LEU A 1 94 ? 10.150 6.804 1.442 1.00 97.38 94 LEU A C 1
ATOM 697 O O . LEU A 1 94 ? 11.154 6.390 0.872 1.00 97.38 94 LEU A O 1
ATOM 701 N N . SER A 1 95 ? 9.034 7.120 0.778 1.00 96.31 95 SER A N 1
ATOM 702 C CA . SER A 1 95 ? 8.941 7.003 -0.682 1.00 96.31 95 SER A CA 1
ATOM 703 C C . SER A 1 95 ? 9.952 7.906 -1.393 1.00 96.31 95 SER A C 1
ATOM 705 O O . SER A 1 95 ? 10.666 7.442 -2.278 1.00 96.31 95 SER A O 1
ATOM 707 N N . GLY A 1 96 ? 10.090 9.161 -0.949 1.00 97.06 96 GLY A N 1
ATOM 708 C CA . GLY A 1 96 ? 11.066 10.098 -1.503 1.00 97.06 96 GLY A CA 1
ATOM 709 C C . GLY A 1 96 ? 12.508 9.683 -1.207 1.00 97.06 96 GLY A C 1
ATOM 710 O O . GLY A 1 96 ? 13.354 9.725 -2.098 1.00 97.06 96 GLY A O 1
ATOM 711 N N . LEU A 1 97 ? 12.785 9.239 0.022 1.00 98.19 97 LEU A N 1
ATOM 712 C CA . LEU A 1 97 ? 14.116 8.789 0.433 1.00 98.19 97 LEU A CA 1
ATOM 713 C C . LEU A 1 97 ? 14.561 7.542 -0.343 1.00 98.19 97 LEU A C 1
ATOM 715 O O . LEU A 1 97 ? 15.657 7.502 -0.892 1.00 98.19 97 LEU A O 1
ATOM 719 N N . THR A 1 98 ? 13.704 6.526 -0.418 1.00 98.19 98 THR A N 1
ATOM 720 C CA . THR A 1 98 ? 14.020 5.261 -1.100 1.00 98.19 98 THR A CA 1
ATOM 721 C C . THR A 1 98 ? 14.105 5.423 -2.612 1.00 98.19 98 THR A C 1
ATOM 723 O O . THR A 1 98 ? 14.955 4.786 -3.231 1.00 98.19 98 THR A O 1
ATOM 726 N N . TYR A 1 99 ? 13.315 6.326 -3.199 1.00 97.62 99 TYR A N 1
ATOM 727 C CA . TYR A 1 99 ? 13.463 6.691 -4.605 1.00 97.62 99 TYR A CA 1
ATOM 728 C C . TYR A 1 99 ? 14.814 7.358 -4.885 1.00 97.62 99 TYR A C 1
ATOM 730 O O . TYR A 1 99 ? 15.470 7.021 -5.865 1.00 97.62 99 TYR A O 1
ATOM 738 N N . GLN A 1 100 ? 15.272 8.262 -4.015 1.00 98.06 100 GLN A N 1
ATOM 739 C CA . GLN A 1 100 ? 16.585 8.896 -4.180 1.00 98.06 100 GLN A CA 1
ATOM 740 C C . GLN A 1 100 ? 17.748 7.905 -4.044 1.00 98.06 100 GLN A C 1
ATOM 742 O O . GLN A 1 100 ? 18.740 8.037 -4.752 1.00 98.06 100 GLN A O 1
ATOM 747 N N . ILE A 1 101 ? 17.632 6.914 -3.155 1.00 97.69 101 ILE A N 1
ATOM 748 C CA . ILE A 1 101 ? 18.703 5.939 -2.894 1.00 97.69 101 ILE A CA 1
ATOM 749 C C . ILE A 1 101 ? 18.753 4.832 -3.957 1.00 97.69 101 ILE A C 1
ATOM 751 O O . ILE A 1 101 ? 19.837 4.438 -4.376 1.00 97.69 101 ILE A O 1
ATOM 755 N N . GLY A 1 102 ? 17.601 4.293 -4.365 1.00 94.19 102 GLY A N 1
ATOM 756 C CA . GLY A 1 102 ? 17.529 3.082 -5.195 1.00 94.19 102 GLY A CA 1
ATOM 757 C C . GLY A 1 102 ? 16.480 3.135 -6.300 1.00 94.19 102 GLY A C 1
ATOM 758 O O . GLY A 1 102 ? 16.071 2.091 -6.814 1.00 94.19 102 GLY A O 1
ATOM 759 N N . GLY A 1 103 ? 16.022 4.335 -6.653 1.00 95.75 103 GLY A N 1
ATOM 760 C CA . GLY A 1 103 ? 15.083 4.564 -7.741 1.00 95.75 103 GLY A CA 1
ATOM 761 C C . GLY A 1 103 ? 13.704 3.953 -7.509 1.00 95.75 103 GLY A C 1
ATOM 762 O O . GLY A 1 103 ? 13.282 3.642 -6.391 1.00 95.75 103 GLY A O 1
ATOM 763 N N . LEU A 1 104 ? 12.988 3.773 -8.617 1.00 95.25 104 LEU A N 1
ATOM 764 C CA . LEU A 1 104 ? 11.612 3.285 -8.631 1.00 95.25 104 LEU A CA 1
ATOM 765 C C . LEU A 1 104 ? 11.465 1.908 -7.963 1.00 95.25 104 LEU A C 1
ATOM 767 O O . LEU A 1 104 ? 10.550 1.709 -7.166 1.00 95.25 104 LEU A O 1
ATOM 771 N N . SER A 1 105 ? 12.378 0.976 -8.245 1.00 96.19 105 SER A N 1
ATOM 772 C CA . SER A 1 105 ? 12.307 -0.392 -7.721 1.00 96.19 105 SER A CA 1
ATOM 773 C C . SER A 1 105 ? 12.423 -0.439 -6.197 1.00 96.19 105 SER A C 1
ATOM 775 O O . SER A 1 105 ? 11.635 -1.123 -5.546 1.00 96.19 105 SER A O 1
ATOM 777 N N . LEU A 1 106 ? 13.347 0.323 -5.597 1.00 97.50 106 LEU A N 1
ATOM 778 C CA . LEU A 1 106 ? 13.491 0.349 -4.138 1.00 97.50 106 LEU A CA 1
ATOM 779 C C . LEU A 1 106 ? 12.286 1.011 -3.455 1.00 97.50 106 LEU A C 1
ATOM 781 O O . LEU A 1 106 ? 11.840 0.551 -2.401 1.00 97.50 106 LEU A O 1
ATOM 785 N N . MET A 1 107 ? 11.731 2.056 -4.071 1.00 97.75 107 MET A N 1
ATOM 786 C CA . MET A 1 107 ? 10.523 2.730 -3.595 1.00 97.75 107 MET A CA 1
ATOM 787 C C . MET A 1 107 ? 9.302 1.799 -3.613 1.00 97.75 107 MET A C 1
ATOM 789 O O . MET A 1 107 ? 8.633 1.641 -2.588 1.00 97.75 107 MET A O 1
ATOM 793 N N . LEU A 1 108 ? 9.057 1.107 -4.730 1.00 97.50 108 LEU A N 1
ATOM 794 C CA . LEU A 1 108 ? 7.964 0.136 -4.856 1.00 97.50 108 LEU A CA 1
ATOM 795 C C . LEU A 1 108 ? 8.165 -1.076 -3.939 1.00 97.50 108 LEU A C 1
ATOM 797 O O . LEU A 1 108 ? 7.217 -1.528 -3.296 1.00 97.50 108 LEU A O 1
ATOM 801 N N . GLY A 1 109 ? 9.400 -1.570 -3.821 1.00 97.75 109 GLY A N 1
ATOM 802 C 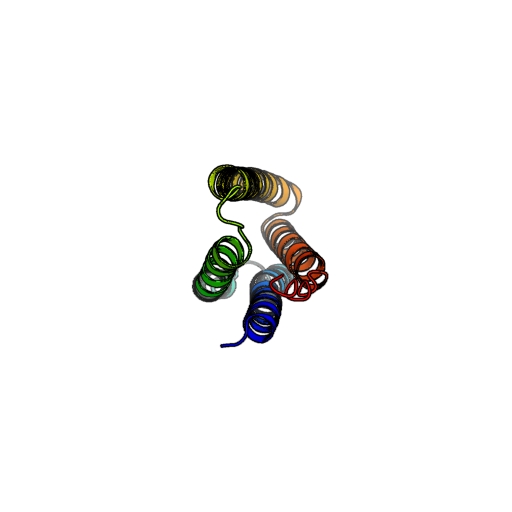CA . GLY A 1 109 ? 9.759 -2.652 -2.904 1.00 97.75 109 GLY A CA 1
ATOM 803 C C . GLY A 1 109 ? 9.518 -2.284 -1.440 1.00 97.75 109 GLY A C 1
ATOM 804 O O . GLY A 1 109 ? 8.962 -3.081 -0.685 1.00 97.75 109 GLY A O 1
ATOM 805 N N . THR A 1 110 ? 9.849 -1.053 -1.048 1.00 97.75 110 THR A N 1
ATOM 806 C CA . THR A 1 110 ? 9.590 -0.545 0.307 1.00 97.75 110 THR A CA 1
ATOM 807 C C . THR A 1 110 ? 8.092 -0.415 0.569 1.00 97.75 110 THR A C 1
ATOM 809 O O . THR A 1 110 ? 7.614 -0.858 1.613 1.00 97.75 110 THR A O 1
ATOM 812 N N . ALA A 1 111 ? 7.323 0.114 -0.388 1.00 96.88 111 ALA A N 1
ATOM 813 C CA . ALA A 1 111 ? 5.866 0.162 -0.290 1.00 96.88 111 ALA A CA 1
ATOM 814 C C . ALA A 1 111 ? 5.263 -1.246 -0.128 1.00 96.88 111 ALA A C 1
ATOM 816 O O . ALA A 1 111 ? 4.436 -1.463 0.759 1.00 96.88 111 ALA A O 1
ATOM 817 N N . ALA A 1 112 ? 5.723 -2.223 -0.917 1.00 97.19 112 ALA A N 1
ATOM 818 C CA . ALA A 1 112 ? 5.305 -3.617 -0.793 1.00 97.19 112 ALA A CA 1
ATOM 819 C C . ALA A 1 112 ? 5.634 -4.187 0.597 1.00 97.19 112 ALA A C 1
ATOM 821 O O . ALA A 1 112 ? 4.765 -4.777 1.239 1.00 97.19 112 ALA A O 1
ATOM 822 N N . ALA A 1 113 ? 6.844 -3.955 1.111 1.00 96.75 113 ALA A N 1
ATOM 823 C CA . ALA A 1 113 ? 7.239 -4.396 2.446 1.00 96.75 113 ALA A CA 1
ATOM 824 C C . ALA A 1 113 ? 6.350 -3.792 3.547 1.00 96.75 113 ALA A C 1
ATOM 826 O O . ALA A 1 113 ? 5.905 -4.512 4.441 1.00 96.75 113 ALA A O 1
ATOM 827 N N . MET A 1 114 ? 6.023 -2.498 3.467 1.00 95.25 114 MET A N 1
ATOM 828 C CA . MET A 1 114 ? 5.129 -1.855 4.435 1.00 95.25 114 MET A CA 1
ATOM 829 C C . MET A 1 114 ? 3.712 -2.443 4.401 1.00 95.25 114 MET A C 1
ATOM 831 O O . MET A 1 114 ? 3.139 -2.705 5.460 1.00 95.25 114 MET A O 1
ATOM 835 N N . VAL A 1 115 ? 3.152 -2.701 3.213 1.00 93.31 115 VAL A N 1
ATOM 836 C CA . VAL A 1 115 ? 1.826 -3.336 3.085 1.00 93.31 115 VAL A CA 1
ATOM 837 C C . VAL A 1 115 ? 1.857 -4.778 3.603 1.00 93.31 115 VAL A C 1
ATOM 839 O O . VAL A 1 115 ? 0.938 -5.186 4.313 1.00 93.31 115 VAL A O 1
ATOM 842 N N . ALA A 1 116 ? 2.924 -5.535 3.330 1.00 93.38 116 ALA A N 1
ATOM 843 C CA . ALA A 1 116 ? 3.101 -6.883 3.869 1.00 93.38 116 ALA A CA 1
ATOM 844 C C . ALA A 1 116 ? 3.146 -6.880 5.404 1.00 93.38 116 ALA A C 1
ATOM 846 O O . ALA A 1 116 ? 2.440 -7.657 6.046 1.00 93.38 116 ALA A O 1
ATOM 847 N N . LEU A 1 117 ? 3.917 -5.968 6.005 1.00 92.69 117 LEU A N 1
ATOM 848 C CA . LEU A 1 117 ? 3.968 -5.798 7.459 1.00 92.69 117 LEU A CA 1
ATOM 849 C C . LEU A 1 117 ? 2.590 -5.441 8.029 1.00 92.69 117 LEU A C 1
ATOM 851 O O . LEU A 1 117 ? 2.172 -6.034 9.022 1.00 92.69 117 LEU A O 1
ATOM 855 N N . ALA A 1 118 ? 1.849 -4.540 7.381 1.00 88.88 118 ALA A N 1
ATOM 856 C CA . ALA A 1 118 ? 0.493 -4.189 7.794 1.00 88.88 118 ALA A CA 1
ATOM 857 C C . ALA A 1 118 ? -0.465 -5.394 7.741 1.00 88.88 118 ALA A C 1
ATOM 859 O O . ALA A 1 118 ? -1.252 -5.595 8.672 1.00 88.88 118 ALA A O 1
ATOM 860 N N . ALA A 1 119 ? -0.374 -6.226 6.699 1.00 86.75 119 ALA A N 1
ATOM 861 C CA . ALA A 1 119 ? -1.164 -7.448 6.568 1.00 86.75 119 ALA A CA 1
ATOM 862 C C . ALA A 1 119 ? -0.810 -8.481 7.654 1.00 86.75 119 ALA A C 1
ATOM 864 O O . ALA A 1 119 ? -1.708 -9.084 8.244 1.00 86.75 119 ALA A O 1
ATOM 865 N N . LEU A 1 120 ? 0.479 -8.647 7.973 1.00 87.88 120 LEU A N 1
ATOM 866 C CA . LEU A 1 120 ? 0.951 -9.543 9.034 1.00 87.88 120 LEU A CA 1
ATOM 867 C C . LEU A 1 120 ? 0.485 -9.090 10.421 1.00 87.88 120 LEU A C 1
ATOM 869 O O . LEU A 1 120 ? 0.013 -9.912 11.205 1.00 87.88 120 LEU A O 1
ATOM 873 N N . VAL A 1 121 ? 0.592 -7.794 10.724 1.00 85.62 121 VAL A N 1
ATOM 874 C CA . VAL A 1 121 ? 0.146 -7.225 12.005 1.00 85.62 121 VAL A CA 1
ATOM 875 C C . VAL A 1 121 ? -1.372 -7.335 12.139 1.00 85.62 121 VAL A C 1
ATOM 877 O O . VAL A 1 121 ? -1.857 -7.815 13.160 1.00 85.62 121 VAL A O 1
ATOM 880 N N . SER A 1 122 ? -2.124 -6.986 11.091 1.00 79.88 122 SER A N 1
ATOM 881 C CA . SER A 1 122 ? -3.589 -7.114 11.087 1.00 79.88 122 SER A CA 1
ATOM 882 C C . SER A 1 122 ? -4.038 -8.574 11.196 1.00 79.88 122 SER A C 1
ATOM 884 O O . SER A 1 122 ? -5.046 -8.869 11.829 1.00 79.88 122 SER A O 1
ATOM 886 N N . GLY A 1 123 ? -3.263 -9.512 10.644 1.00 74.38 123 GLY A N 1
ATOM 887 C CA . GLY A 1 123 ? -3.512 -10.949 10.757 1.00 74.38 123 GLY A CA 1
ATOM 888 C C . GLY A 1 123 ? -3.386 -11.515 12.175 1.00 74.38 123 GLY A C 1
ATOM 889 O O . GLY A 1 123 ? -3.844 -12.632 12.402 1.00 74.38 123 GLY A O 1
ATOM 890 N N . ARG A 1 124 ? -2.802 -10.767 13.121 1.00 79.31 124 ARG A N 1
ATOM 891 C CA . ARG A 1 124 ? -2.731 -11.138 14.546 1.00 79.31 124 ARG A CA 1
ATOM 892 C C . ARG A 1 124 ? -3.947 -10.675 15.352 1.00 79.31 124 ARG A C 1
ATOM 894 O O . ARG A 1 124 ? -4.066 -11.038 16.521 1.00 79.31 124 ARG A O 1
ATOM 901 N N . LEU A 1 125 ? -4.844 -9.885 14.758 1.00 71.00 125 LEU A N 1
ATOM 902 C CA . LEU A 1 125 ? -6.067 -9.453 15.426 1.00 71.00 125 LEU A CA 1
ATOM 903 C C . LEU A 1 125 ? -6.987 -10.660 15.638 1.00 71.00 125 LEU A C 1
ATOM 905 O O . LEU A 1 125 ? -7.389 -11.332 14.690 1.00 71.00 125 LEU A O 1
ATOM 909 N N . THR A 1 126 ? -7.311 -10.930 16.900 1.00 64.56 126 THR A N 1
ATOM 910 C CA . THR A 1 126 ? -8.244 -11.987 17.303 1.00 64.56 126 THR A CA 1
ATOM 911 C C . THR A 1 126 ? -9.570 -11.341 17.692 1.00 64.56 126 THR A C 1
ATOM 913 O O . THR A 1 126 ? -9.572 -10.299 18.345 1.00 64.56 126 THR A O 1
ATOM 916 N N . SER A 1 127 ? -10.701 -11.934 17.301 1.00 58.34 127 SER A N 1
ATOM 917 C CA . SER A 1 127 ? -12.018 -11.485 17.767 1.00 58.34 127 SER A CA 1
ATOM 918 C C . SER A 1 127 ? -12.102 -11.657 19.284 1.00 58.34 127 SER A C 1
ATOM 920 O O . SER A 1 127 ? -11.958 -12.772 19.784 1.00 58.34 127 SER A O 1
ATOM 922 N N . GLN A 1 128 ? -12.314 -10.570 20.024 1.00 55.94 128 GLN A N 1
ATOM 923 C CA . GLN A 1 128 ? -12.523 -10.666 21.465 1.00 55.94 128 GLN A CA 1
ATOM 924 C C . GLN A 1 128 ? -13.900 -11.308 21.721 1.00 55.94 128 GLN A C 1
ATOM 926 O O . GLN A 1 128 ? -14.865 -10.906 21.067 1.00 55.94 128 GLN A O 1
ATOM 931 N N . PRO A 1 129 ? -14.022 -12.310 22.616 1.00 48.44 129 PRO A N 1
ATOM 932 C CA . PRO A 1 129 ? -15.318 -12.893 22.945 1.00 48.44 129 PRO A CA 1
ATOM 933 C C . PRO A 1 129 ? -16.270 -11.798 23.431 1.00 48.44 129 PRO A C 1
ATOM 935 O O . PRO A 1 129 ? -15.864 -10.945 24.226 1.00 48.44 129 PRO A O 1
ATOM 938 N N . ALA A 1 130 ? -17.521 -11.823 22.964 1.00 49.25 130 ALA A N 1
ATOM 939 C CA . ALA A 1 130 ? -18.565 -10.962 23.504 1.00 49.25 130 ALA A CA 1
ATOM 940 C C . ALA A 1 130 ? -18.627 -11.170 25.024 1.00 49.25 130 ALA A C 1
ATOM 942 O O . ALA A 1 130 ? -18.775 -12.300 25.491 1.00 49.25 130 ALA A O 1
ATOM 943 N N . ILE A 1 131 ? -18.461 -10.094 25.796 1.00 48.81 131 ILE A N 1
ATOM 944 C CA . ILE A 1 131 ? -18.641 -10.151 27.249 1.00 48.81 131 ILE A CA 1
ATOM 945 C C . ILE A 1 131 ? -20.124 -10.485 27.479 1.00 48.81 131 ILE A C 1
ATOM 947 O O . ILE A 1 131 ? -20.966 -9.762 26.940 1.00 48.81 131 ILE A O 1
ATOM 951 N N . PRO A 1 132 ? -20.465 -11.560 28.218 1.00 40.19 132 PRO A N 1
ATOM 952 C CA . PRO A 1 132 ? -21.852 -11.854 28.552 1.00 40.19 132 PRO A CA 1
ATOM 953 C C . PRO A 1 132 ? -22.469 -10.631 29.231 1.00 40.19 132 PRO A C 1
ATOM 955 O O . PRO A 1 132 ? -21.863 -10.073 30.148 1.00 40.19 132 PRO A O 1
ATOM 958 N N . ALA A 1 133 ? -23.637 -10.194 28.759 1.00 49.72 133 ALA A N 1
ATOM 959 C CA . ALA A 1 133 ? -24.410 -9.185 29.470 1.00 49.72 133 ALA A CA 1
ATOM 960 C C . ALA A 1 133 ? -24.715 -9.726 30.876 1.00 49.72 133 ALA A C 1
ATOM 962 O O . ALA A 1 133 ? -25.236 -10.837 30.995 1.00 49.72 133 ALA A O 1
ATOM 963 N N . ALA A 1 134 ? -24.292 -8.981 31.900 1.00 52.62 134 ALA A N 1
ATOM 964 C CA . ALA A 1 134 ? -24.601 -9.263 33.299 1.00 52.62 134 ALA A CA 1
ATOM 965 C C . ALA A 1 134 ? -26.063 -8.926 33.610 1.00 52.62 134 ALA A C 1
ATOM 967 O O . ALA A 1 134 ? -26.571 -7.947 33.012 1.00 52.62 134 ALA A O 1
#

Foldseek 3Di:
DPLVVLLVVLLVLLVVLLVLLVVLLVLVVPDDPPDPVNVVSVVVSVVVSVVSVVVNVVSVVVSLVVPDDPVCNVVSVVVVVVVVVVCVVCLVVLLVVQCVVPNPNSSSVVVSVVSVVVSVVSVPDDDDPDDPDD

pLDDT: mean 86.21, std 13.12, range [40.19, 98.19]

Radius of gyration: 17.91 Å; chains: 1; bounding box: 43×24×56 Å

Sequence (134 aa):
RPESALIGAARNWAGLLFTVPAALCVASLLSPEPAPWLTVTLVAGLLVFGALFAVNSALHSYLILAFSRSERVTMDVGFYYMANAGGRLIGTLLSGLTYQIGGLSLMLGTAAAMVALAALVSGRLTSQPAIPAA

Secondary structure (DSSP, 8-state):
--HHHHHHHHHHHHHHHHHHHHHHHHHHHT-PSS-HHHHHHHHHHHHHHHHHHHHHHHHHHHHHHHH--TTTHHHHHHHHHHHHHHHHHHHHHHHHHHHHHHHHHHHHHHHHHHHHHHHHHHTTPPPPPPPPP-